Protein AF-A0A2H9MI45-F1 (afdb_monomer_lite)

Radius of gyration: 12.05 Å; chains: 1; bounding box: 24×31×28 Å

pLDDT: mean 97.07, std 3.23, range [79.94, 98.56]

Sequence (52 aa):
KEKGCITIGFAGFDGGTLKDVADECIVVKINNMQHSEDMHLLVGHLIALLLE

Secondary structure (DSSP, 8-state):
-TT----EEEEETT-HHHHHHSSEEEEE--S-HHHHHHHHHHHHHHHHHHH-

Foldseek 3Di:
DVVPDQFEAQEEDPRPPVCVPHPHYDYHNDPDPVVSVVVVVVVVVVVVVVVD

Structure (mmCIF, N/CA/C/O backbone):
data_AF-A0A2H9MI45-F1
#
_entry.id   AF-A0A2H9MI45-F1
#
loop_
_atom_site.group_PDB
_atom_site.id
_atom_site.type_symbol
_atom_site.label_atom_id
_atom_site.label_alt_id
_atom_site.label_comp_id
_atom_site.label_asym_id
_atom_site.label_entity_id
_atom_site.label_seq_id
_atom_site.pdbx_PDB_ins_code
_atom_site.Cartn_x
_atom_site.Cartn_y
_atom_site.Cartn_z
_atom_site.occupancy
_atom_site.B_iso_or_equiv
_atom_site.auth_seq_id
_atom_site.auth_comp_id
_atom_site.auth_asym_id
_atom_site.auth_atom_id
_atom_site.pdbx_PDB_model_num
ATOM 1 N N . LYS A 1 1 ? -8.069 -7.773 11.829 1.00 79.94 1 LYS A N 1
ATOM 2 C CA . LYS A 1 1 ? -9.539 -7.966 11.924 1.00 79.94 1 LYS A CA 1
ATOM 3 C C . LYS A 1 1 ? -10.061 -8.105 13.354 1.00 79.94 1 LYS A C 1
ATOM 5 O O . LYS A 1 1 ? -11.085 -7.513 13.647 1.00 79.94 1 LYS A O 1
ATOM 10 N N . GLU A 1 2 ? -9.365 -8.789 14.266 1.00 93.25 2 GLU A N 1
ATOM 11 C CA . GLU A 1 2 ? -9.817 -9.003 15.663 1.00 93.25 2 GLU A CA 1
ATOM 12 C C . GLU A 1 2 ? -10.177 -7.724 16.443 1.00 93.25 2 GLU A C 1
ATOM 14 O O . GLU A 1 2 ? -11.025 -7.756 17.325 1.00 93.25 2 GLU A O 1
ATOM 19 N N . LYS A 1 3 ? -9.567 -6.583 16.095 1.00 94.69 3 LYS A N 1
ATOM 20 C CA . LYS A 1 3 ? -9.845 -5.275 16.713 1.00 94.69 3 LYS A CA 1
ATOM 21 C C . LYS A 1 3 ? -11.009 -4.496 16.076 1.00 94.69 3 LYS A C 1
ATOM 23 O O . LYS A 1 3 ? -11.226 -3.350 16.445 1.00 94.69 3 LYS A O 1
ATOM 28 N N . GLY A 1 4 ? -11.716 -5.064 15.095 1.00 95.88 4 GLY A N 1
ATOM 29 C CA . GLY A 1 4 ? -12.840 -4.405 14.414 1.00 95.88 4 GLY A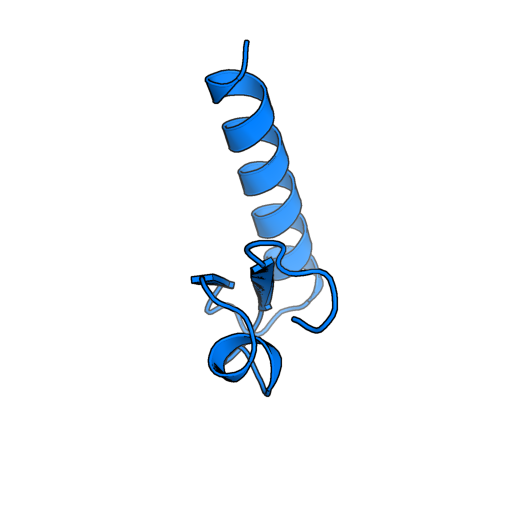 CA 1
ATOM 30 C C . GLY A 1 4 ? -12.467 -3.220 13.510 1.00 95.88 4 GLY A C 1
ATOM 31 O O . GLY A 1 4 ? -13.352 -2.502 13.060 1.00 95.88 4 GLY A O 1
ATOM 32 N N . CYS A 1 5 ? -11.177 -2.991 13.243 1.00 97.00 5 CYS A N 1
ATOM 33 C CA . CYS A 1 5 ? -10.722 -1.930 12.342 1.00 97.00 5 CYS A CA 1
ATOM 34 C C . CYS A 1 5 ? -10.867 -2.339 10.869 1.00 97.00 5 CYS A C 1
ATOM 36 O O . CYS A 1 5 ? -10.581 -3.491 10.530 1.00 97.00 5 CYS A O 1
ATOM 38 N N . ILE A 1 6 ? -11.203 -1.371 10.012 1.00 97.38 6 ILE A N 1
ATOM 39 C CA . ILE A 1 6 ? -11.080 -1.494 8.553 1.00 97.38 6 ILE A CA 1
ATOM 40 C C . ILE A 1 6 ? -9.592 -1.497 8.193 1.00 97.38 6 ILE A C 1
ATOM 42 O O . ILE A 1 6 ? -8.822 -0.683 8.707 1.00 97.38 6 ILE A O 1
ATOM 46 N N . THR A 1 7 ? -9.185 -2.416 7.324 1.00 97.44 7 THR A N 1
ATOM 47 C CA . THR A 1 7 ? -7.800 -2.557 6.867 1.00 97.44 7 THR A CA 1
ATOM 48 C C . THR A 1 7 ? -7.654 -2.169 5.400 1.00 97.44 7 THR A C 1
ATOM 50 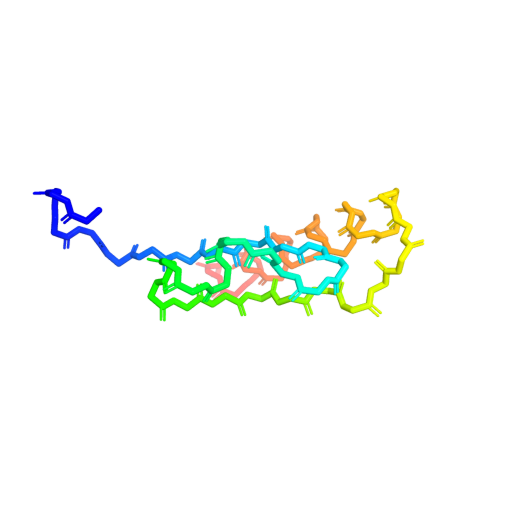O O . THR A 1 7 ? -8.367 -2.685 4.544 1.00 97.44 7 THR A O 1
ATOM 53 N N . ILE A 1 8 ? -6.700 -1.280 5.114 1.00 97.88 8 ILE A N 1
ATOM 54 C CA . ILE A 1 8 ? -6.315 -0.890 3.753 1.00 97.88 8 ILE A CA 1
ATOM 55 C C . ILE A 1 8 ? -4.871 -1.346 3.537 1.00 97.88 8 ILE A C 1
ATOM 57 O O . ILE A 1 8 ? -3.968 -0.901 4.244 1.00 97.88 8 ILE A O 1
ATOM 61 N N . GLY A 1 9 ? -4.658 -2.271 2.603 1.00 97.88 9 GLY A N 1
ATOM 62 C CA . GLY A 1 9 ? -3.341 -2.811 2.272 1.00 97.88 9 GLY A CA 1
ATOM 63 C C . GLY A 1 9 ? -2.718 -2.117 1.065 1.00 97.88 9 GLY A C 1
ATOM 64 O O . GLY A 1 9 ? -3.383 -1.933 0.046 1.00 97.88 9 GLY A O 1
ATOM 65 N N . PHE A 1 10 ? -1.428 -1.800 1.137 1.00 98.38 10 PHE A N 1
ATOM 66 C CA . PHE A 1 10 ? -0.634 -1.387 -0.022 1.00 98.38 10 PHE A CA 1
ATOM 67 C C . PHE A 1 10 ? 0.272 -2.544 -0.429 1.00 98.38 10 PHE A C 1
ATOM 69 O O . PHE A 1 10 ? 1.088 -3.009 0.366 1.00 98.38 10 PHE A O 1
ATOM 76 N N . ALA A 1 11 ? 0.096 -3.041 -1.651 1.00 98.25 11 ALA A N 1
ATOM 77 C CA . ALA A 1 11 ? 0.828 -4.196 -2.156 1.00 98.25 11 ALA A CA 1
ATOM 78 C C . ALA A 1 11 ? 1.457 -3.898 -3.523 1.00 98.25 11 ALA A C 1
ATOM 80 O O . ALA A 1 11 ? 0.964 -3.057 -4.275 1.00 98.25 11 ALA A O 1
ATOM 81 N N . GLY A 1 12 ? 2.566 -4.567 -3.831 1.00 97.88 12 GLY A N 1
ATOM 82 C CA . GLY A 1 12 ? 3.194 -4.568 -5.157 1.00 97.88 12 GLY A CA 1
ATOM 83 C C . GLY A 1 12 ? 2.905 -5.864 -5.917 1.00 97.88 12 GLY A C 1
ATOM 84 O O . GLY A 1 12 ? 2.207 -6.744 -5.407 1.00 97.88 12 GLY A O 1
ATOM 85 N N . PHE A 1 13 ? 3.502 -6.020 -7.101 1.00 97.50 13 PHE A N 1
ATOM 86 C CA . PHE A 1 13 ? 3.445 -7.252 -7.898 1.00 97.50 13 PHE A CA 1
ATOM 87 C C . PHE A 1 13 ? 2.000 -7.698 -8.196 1.00 97.50 13 PHE A C 1
ATOM 89 O O . PHE A 1 13 ? 1.243 -6.978 -8.848 1.00 97.50 13 PHE A O 1
ATOM 96 N N . ASP A 1 14 ? 1.621 -8.895 -7.750 1.00 97.62 14 ASP A N 1
ATOM 97 C CA . ASP A 1 14 ? 0.294 -9.493 -7.896 1.00 97.62 14 ASP A CA 1
ATOM 98 C C . ASP A 1 14 ? -0.605 -9.289 -6.661 1.00 97.62 14 ASP A C 1
ATOM 100 O O . ASP A 1 14 ? -1.766 -9.710 -6.661 1.00 97.62 14 ASP A O 1
ATOM 104 N N . GLY A 1 15 ? -0.089 -8.611 -5.631 1.00 97.56 15 GLY A N 1
ATOM 105 C CA . GLY A 1 15 ? -0.776 -8.337 -4.373 1.00 97.56 15 GLY A CA 1
ATOM 106 C C . GLY A 1 15 ? -0.585 -9.402 -3.290 1.00 97.56 15 GLY A C 1
ATOM 107 O O . GLY A 1 15 ? -0.876 -9.122 -2.123 1.00 97.56 15 GLY A O 1
ATOM 108 N N . GLY A 1 16 ? -0.077 -10.588 -3.647 1.00 97.69 16 GLY A N 1
ATOM 109 C CA . GLY A 1 16 ? 0.121 -11.722 -2.742 1.00 97.69 16 GLY A CA 1
ATOM 110 C C . GLY A 1 16 ? -1.078 -12.011 -1.830 1.00 97.69 16 GLY A C 1
ATOM 111 O O . GLY A 1 16 ? -2.225 -11.703 -2.144 1.00 97.69 16 GLY A O 1
ATOM 112 N N . THR A 1 17 ? -0.800 -12.562 -0.649 1.00 98.25 17 THR A N 1
ATOM 113 C CA . THR A 1 17 ? -1.827 -12.840 0.367 1.00 98.25 17 THR A CA 1
ATOM 114 C C . THR A 1 17 ? -2.513 -11.570 0.878 1.00 98.25 17 THR A C 1
ATOM 116 O O . THR A 1 17 ? -3.668 -11.625 1.290 1.00 98.25 17 THR A O 1
ATOM 119 N N . LEU A 1 18 ? -1.824 -10.419 0.864 1.00 97.75 18 LEU A N 1
ATOM 120 C CA . LEU A 1 18 ? -2.343 -9.169 1.432 1.00 97.75 18 LEU A CA 1
ATOM 121 C C . LEU A 1 18 ? -3.622 -8.702 0.724 1.00 97.75 18 LEU A C 1
ATOM 123 O O . LEU A 1 18 ? -4.566 -8.285 1.393 1.00 97.75 18 LEU A O 1
ATOM 127 N N . LYS A 1 19 ? -3.665 -8.844 -0.605 1.00 97.81 19 LYS A N 1
ATOM 128 C CA . LYS A 1 19 ? -4.837 -8.571 -1.448 1.00 97.81 19 LYS A CA 1
ATOM 129 C C . LYS A 1 19 ? -6.098 -9.293 -0.969 1.00 97.81 19 LYS A C 1
ATOM 131 O O . LYS A 1 19 ? -7.181 -8.730 -1.072 1.00 97.81 19 LYS A O 1
ATOM 136 N N . ASP A 1 20 ? -5.959 -10.530 -0.499 1.00 97.75 20 ASP A N 1
ATOM 137 C CA . ASP A 1 20 ? -7.103 -11.384 -0.168 1.00 97.75 20 ASP A CA 1
ATOM 138 C C . ASP A 1 20 ? -7.558 -11.216 1.294 1.00 97.75 20 ASP A C 1
ATOM 140 O O . ASP A 1 20 ? -8.691 -11.557 1.634 1.00 97.75 20 ASP A O 1
ATOM 144 N N . VAL A 1 21 ? -6.682 -10.713 2.177 1.00 97.06 21 VAL A N 1
ATOM 145 C CA . VAL A 1 21 ? -6.963 -10.597 3.623 1.00 97.06 21 VAL A CA 1
ATOM 146 C C . VAL A 1 21 ? -7.303 -9.181 4.086 1.00 97.06 21 VAL A C 1
ATOM 148 O O . VAL A 1 21 ? -7.972 -9.041 5.117 1.00 97.06 21 VAL A O 1
ATOM 151 N N . ALA A 1 22 ? -6.842 -8.148 3.374 1.00 97.75 22 ALA A N 1
ATOM 152 C CA . ALA A 1 22 ? -7.224 -6.762 3.636 1.00 97.75 22 ALA A CA 1
ATOM 153 C C . ALA A 1 22 ? -8.680 -6.513 3.210 1.00 97.75 22 ALA A C 1
ATOM 155 O O . ALA A 1 22 ? -9.201 -7.204 2.339 1.00 97.75 22 ALA A O 1
ATOM 156 N N . ASP A 1 23 ? -9.349 -5.542 3.832 1.00 98.06 23 ASP A N 1
ATOM 157 C CA . ASP A 1 23 ? -10.719 -5.182 3.439 1.00 98.06 23 ASP A CA 1
ATOM 158 C C . ASP A 1 23 ? -10.719 -4.416 2.111 1.00 98.06 23 ASP A C 1
ATOM 160 O O . ASP A 1 23 ? -11.550 -4.679 1.252 1.00 98.06 23 ASP A O 1
ATOM 164 N N . GLU A 1 24 ? -9.727 -3.546 1.919 1.00 97.69 24 GLU A N 1
ATOM 165 C CA . GLU A 1 24 ? -9.405 -2.916 0.638 1.00 97.69 24 GLU A CA 1
ATOM 166 C C . GLU A 1 24 ? -7.904 -3.059 0.362 1.00 97.69 24 GLU A C 1
ATOM 168 O O . GLU A 1 24 ? -7.083 -2.982 1.281 1.00 97.69 24 GLU A O 1
ATOM 173 N N . CYS A 1 25 ? -7.507 -3.245 -0.899 1.00 98.06 25 CYS A N 1
ATOM 174 C CA . CYS A 1 25 ? -6.091 -3.364 -1.248 1.00 98.06 25 CYS A CA 1
ATOM 175 C C . CYS A 1 25 ? -5.733 -2.634 -2.543 1.00 98.06 25 CYS A C 1
ATOM 177 O O . CYS A 1 25 ? -6.252 -2.931 -3.620 1.00 98.06 25 CYS A O 1
ATOM 179 N N . ILE A 1 26 ? -4.780 -1.707 -2.441 1.00 98.25 26 ILE A N 1
ATOM 180 C CA . ILE A 1 26 ? -4.181 -1.024 -3.584 1.00 98.25 26 ILE A CA 1
ATOM 181 C C . ILE A 1 26 ? -2.993 -1.859 -4.056 1.00 98.25 26 ILE A C 1
ATOM 183 O O . ILE A 1 26 ? -1.936 -1.876 -3.422 1.00 98.25 26 ILE A O 1
ATOM 187 N N . VAL A 1 27 ? -3.175 -2.551 -5.181 1.00 98.38 27 VAL A N 1
ATOM 188 C CA . VAL A 1 27 ? -2.134 -3.381 -5.798 1.00 98.38 27 VAL A CA 1
ATOM 189 C C . VAL A 1 27 ? -1.447 -2.608 -6.922 1.00 98.38 27 VAL A C 1
ATOM 191 O O . VAL A 1 27 ? -2.011 -2.413 -8.002 1.00 98.38 27 VAL A O 1
ATOM 194 N N . VAL A 1 28 ? -0.201 -2.2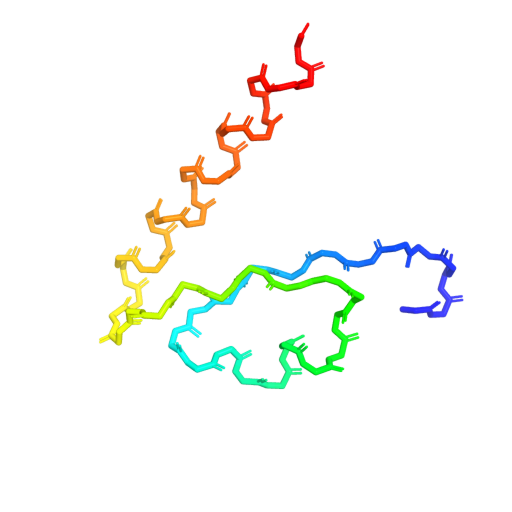02 -6.689 1.00 98.19 28 VAL A N 1
ATOM 195 C CA . VAL A 1 28 ? 0.680 -1.620 -7.706 1.00 98.19 28 VAL A CA 1
ATOM 196 C C . VAL A 1 28 ? 1.227 -2.752 -8.573 1.00 98.19 28 VAL A C 1
ATOM 198 O O . VAL A 1 28 ? 2.164 -3.447 -8.185 1.00 98.19 28 VAL A O 1
ATOM 201 N N . LYS A 1 29 ? 0.645 -2.936 -9.763 1.00 96.50 29 LYS A N 1
ATOM 202 C CA . LYS A 1 29 ? 0.994 -4.000 -10.726 1.00 96.50 29 LYS A CA 1
ATOM 203 C C . LYS A 1 29 ? 2.320 -3.737 -11.451 1.00 96.50 29 LYS A C 1
ATOM 205 O O . LYS A 1 29 ? 2.367 -3.649 -12.676 1.00 96.50 29 LYS A O 1
ATOM 210 N N . ILE A 1 30 ? 3.397 -3.583 -10.689 1.00 97.00 30 ILE A N 1
ATOM 211 C CA . ILE A 1 30 ? 4.760 -3.382 -11.178 1.00 97.00 30 ILE A CA 1
ATOM 212 C C . ILE A 1 30 ? 5.639 -4.470 -10.557 1.00 97.00 30 ILE A C 1
ATOM 214 O O . ILE A 1 30 ? 5.642 -4.659 -9.345 1.00 97.00 30 ILE A O 1
ATOM 218 N N . ASN A 1 31 ? 6.379 -5.199 -11.395 1.00 97.06 31 ASN A N 1
ATOM 219 C CA . ASN A 1 31 ? 7.298 -6.260 -10.967 1.00 97.06 31 ASN A CA 1
ATOM 220 C C . ASN A 1 31 ? 8.687 -5.680 -10.642 1.00 97.06 31 ASN A C 1
ATOM 222 O O . ASN A 1 31 ? 9.690 -6.033 -11.261 1.00 97.06 31 ASN A O 1
ATOM 226 N N . ASN A 1 32 ? 8.717 -4.696 -9.745 1.00 98.19 32 ASN A N 1
ATOM 227 C CA . ASN A 1 32 ? 9.925 -4.024 -9.279 1.00 98.19 32 ASN A CA 1
ATOM 228 C C . ASN A 1 32 ? 9.640 -3.419 -7.897 1.00 98.19 32 ASN A C 1
ATOM 230 O O . ASN A 1 32 ? 8.759 -2.570 -7.777 1.00 98.19 32 ASN A O 1
ATOM 234 N N . MET A 1 33 ? 10.383 -3.862 -6.878 1.00 97.25 33 MET A N 1
ATOM 235 C CA . MET A 1 33 ? 10.181 -3.433 -5.488 1.00 97.25 33 MET A CA 1
ATOM 236 C C . M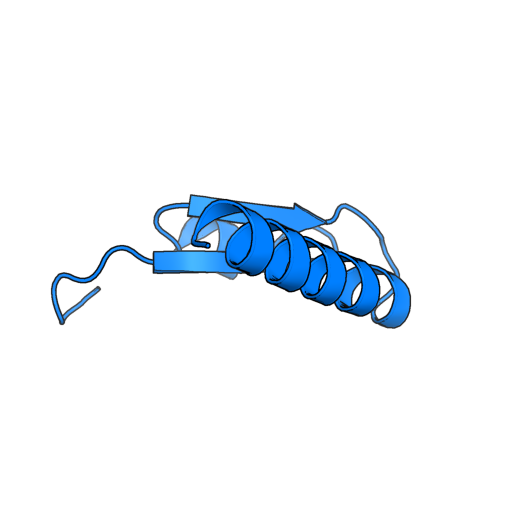ET A 1 33 ? 10.289 -1.914 -5.339 1.00 97.25 33 MET A C 1
ATOM 238 O O . MET A 1 33 ? 9.389 -1.298 -4.784 1.00 97.25 33 MET A O 1
ATOM 242 N N . GLN A 1 34 ? 11.355 -1.317 -5.878 1.00 98.56 34 GLN A N 1
ATOM 243 C CA . GLN A 1 34 ? 11.658 0.104 -5.711 1.00 98.56 34 GLN A CA 1
ATOM 244 C C . GLN A 1 34 ? 10.543 0.976 -6.295 1.00 98.56 34 GLN A C 1
ATOM 246 O O . GLN A 1 34 ? 10.041 1.878 -5.637 1.00 98.56 34 GLN A O 1
ATOM 251 N N . HIS A 1 35 ? 10.075 0.649 -7.501 1.00 98.44 35 HIS A N 1
ATOM 252 C CA . HIS A 1 35 ? 8.968 1.377 -8.121 1.00 98.44 35 HIS A CA 1
ATOM 253 C C . HIS A 1 35 ? 7.642 1.165 -7.377 1.00 98.44 35 HIS A C 1
ATOM 255 O O . HIS A 1 35 ? 6.828 2.082 -7.304 1.00 98.44 35 HIS A O 1
ATOM 261 N N . SER A 1 36 ? 7.384 -0.037 -6.849 1.00 98.25 36 SER A N 1
ATOM 262 C CA . SER A 1 36 ? 6.193 -0.274 -6.026 1.00 98.25 36 SER A CA 1
ATOM 263 C C . SER A 1 36 ? 6.213 0.562 -4.746 1.00 98.25 36 SER A C 1
ATOM 265 O O . SER A 1 36 ? 5.188 1.151 -4.412 1.00 98.25 36 SER A O 1
ATOM 267 N N . GLU A 1 37 ? 7.363 0.661 -4.078 1.00 98.31 37 GLU A N 1
ATOM 268 C CA . GLU A 1 37 ? 7.542 1.482 -2.875 1.00 98.31 37 GLU A CA 1
ATOM 269 C C . GLU A 1 37 ? 7.363 2.978 -3.170 1.00 98.31 37 GLU A C 1
ATOM 271 O O . GLU A 1 37 ? 6.625 3.653 -2.450 1.00 98.31 37 GLU A O 1
ATOM 276 N N . ASP A 1 38 ? 7.932 3.482 -4.269 1.00 98.56 38 ASP A N 1
ATOM 277 C CA . ASP A 1 38 ? 7.736 4.873 -4.704 1.00 98.56 38 ASP A CA 1
ATOM 278 C C . ASP A 1 38 ? 6.249 5.189 -4.942 1.00 98.56 38 ASP A C 1
ATOM 280 O O . ASP A 1 38 ? 5.738 6.234 -4.528 1.00 98.56 38 ASP A O 1
ATOM 284 N N . MET A 1 39 ? 5.512 4.261 -5.561 1.00 98.50 39 MET A N 1
ATOM 285 C CA . MET A 1 39 ? 4.069 4.403 -5.765 1.00 98.50 39 MET A CA 1
ATOM 286 C C . MET A 1 39 ? 3.284 4.367 -4.450 1.00 98.50 39 MET A C 1
ATOM 288 O O . MET A 1 39 ? 2.305 5.101 -4.308 1.00 98.50 39 MET A O 1
ATOM 292 N N . HIS A 1 40 ? 3.688 3.546 -3.477 1.00 98.56 40 HIS A N 1
ATOM 293 C CA . HIS A 1 40 ? 3.064 3.537 -2.150 1.00 98.56 40 HIS A CA 1
ATOM 294 C C . HIS A 1 40 ? 3.289 4.860 -1.416 1.00 98.56 40 HIS A C 1
ATOM 296 O O . HIS A 1 40 ? 2.353 5.378 -0.806 1.00 98.56 40 HIS A O 1
ATOM 302 N N . LEU A 1 41 ? 4.486 5.445 -1.522 1.00 98.56 41 LEU A N 1
ATOM 303 C CA . LEU A 1 41 ? 4.785 6.755 -0.944 1.00 98.56 41 LEU A CA 1
ATOM 304 C C . LEU A 1 41 ? 3.938 7.860 -1.591 1.00 98.56 41 LEU A C 1
ATOM 306 O O . LEU A 1 41 ? 3.348 8.677 -0.883 1.00 98.56 41 LEU A O 1
ATOM 310 N N . LEU A 1 42 ? 3.799 7.843 -2.922 1.00 98.44 42 LEU A N 1
ATOM 311 C CA . LEU A 1 42 ? 2.906 8.748 -3.650 1.00 98.44 42 LEU A CA 1
ATOM 312 C C . LEU 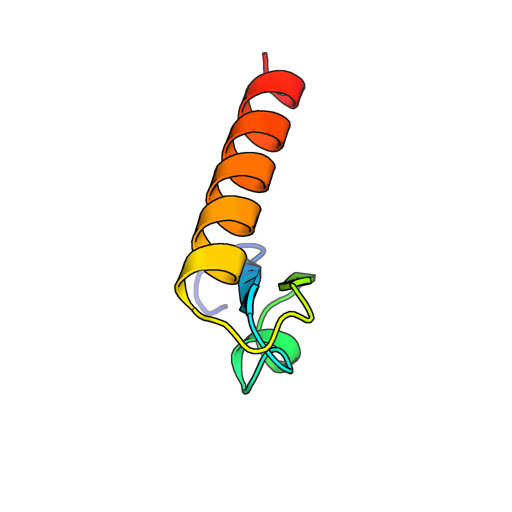A 1 42 ? 1.456 8.634 -3.160 1.00 98.44 42 LEU A C 1
ATOM 314 O O . LEU A 1 42 ? 0.818 9.651 -2.896 1.00 98.44 42 LEU A O 1
ATOM 318 N N . VAL A 1 43 ? 0.935 7.413 -3.004 1.00 98.19 43 VAL A N 1
ATOM 319 C CA . VAL A 1 43 ? -0.412 7.181 -2.454 1.00 98.19 43 VAL A CA 1
ATOM 320 C C . VAL A 1 43 ? -0.531 7.752 -1.039 1.00 98.19 43 VAL A C 1
ATOM 322 O O . VAL A 1 43 ? -1.520 8.418 -0.741 1.00 98.19 43 VAL A O 1
ATOM 325 N N . GLY A 1 44 ? 0.482 7.563 -0.190 1.00 97.75 44 GLY A N 1
ATOM 326 C CA . GLY A 1 44 ? 0.533 8.169 1.142 1.00 97.75 44 GLY A CA 1
ATOM 327 C C . GLY A 1 44 ? 0.444 9.698 1.100 1.00 97.75 44 GLY A C 1
ATOM 328 O O . GLY A 1 44 ? -0.336 10.287 1.847 1.00 97.75 44 GLY A O 1
ATOM 329 N N . HIS A 1 45 ? 1.171 10.340 0.182 1.00 98.50 45 HIS A N 1
ATOM 330 C CA . HIS A 1 45 ? 1.093 11.788 -0.026 1.00 98.50 45 HIS A CA 1
ATOM 331 C C . HIS A 1 45 ? -0.281 12.248 -0.527 1.00 98.50 45 HIS A C 1
ATOM 333 O O . HIS A 1 45 ? -0.781 13.266 -0.057 1.00 98.50 45 HIS A O 1
ATOM 339 N N . LEU A 1 46 ? -0.920 11.502 -1.433 1.00 98.25 46 LEU A N 1
ATOM 340 C CA . LEU A 1 46 ? -2.274 11.814 -1.902 1.00 98.25 46 LEU A CA 1
ATOM 341 C C . LEU A 1 46 ? -3.307 11.703 -0.778 1.00 98.25 46 LEU A C 1
ATOM 343 O O . LEU A 1 46 ? -4.185 12.552 -0.676 1.00 98.25 46 LEU A O 1
ATOM 347 N N . ILE A 1 47 ? -3.195 10.683 0.076 1.00 97.75 47 ILE A N 1
ATOM 348 C CA . ILE A 1 47 ? -4.071 10.534 1.244 1.00 97.75 47 ILE A CA 1
ATOM 349 C C . ILE A 1 47 ? -3.884 11.715 2.195 1.00 97.75 47 ILE A C 1
ATOM 351 O O . ILE A 1 47 ? -4.877 12.296 2.616 1.00 97.75 47 ILE A O 1
ATOM 355 N N . ALA A 1 48 ? -2.640 12.095 2.503 1.00 97.75 48 ALA A N 1
ATOM 356 C CA . ALA A 1 48 ? -2.364 13.251 3.354 1.00 97.75 48 ALA A CA 1
ATOM 357 C C . ALA A 1 48 ? -2.980 14.536 2.776 1.00 97.75 48 ALA A C 1
ATOM 359 O O . ALA A 1 48 ? -3.702 15.226 3.485 1.00 97.75 48 ALA A O 1
ATOM 360 N N . LEU A 1 49 ? -2.793 14.786 1.475 1.00 98.38 49 LEU A N 1
ATOM 361 C CA . LEU A 1 49 ? -3.366 15.941 0.776 1.00 98.38 49 LEU A CA 1
ATOM 362 C C . LEU A 1 49 ? -4.901 15.983 0.829 1.00 98.38 49 LEU A C 1
ATOM 364 O O . LEU A 1 49 ? -5.475 17.061 0.876 1.00 98.38 49 LEU A O 1
ATOM 368 N N . LEU A 1 50 ? -5.573 14.830 0.770 1.00 97.75 50 LEU A N 1
ATOM 369 C CA . LEU A 1 50 ? -7.039 14.751 0.809 1.00 97.75 50 LEU A CA 1
ATOM 370 C C . LEU A 1 50 ? -7.627 14.882 2.222 1.00 97.75 50 LEU A C 1
ATOM 372 O O . LEU A 1 50 ? -8.837 15.061 2.353 1.00 97.75 50 LEU A O 1
ATOM 376 N N . LEU A 1 51 ? -6.807 14.700 3.260 1.00 96.31 51 LEU A N 1
ATOM 377 C CA . LEU A 1 51 ? -7.222 14.788 4.663 1.00 96.31 51 LEU A CA 1
ATOM 378 C C . LEU A 1 51 ? -6.988 16.178 5.274 1.00 96.31 51 LEU A C 1
ATOM 380 O O . LEU A 1 51 ? -7.529 16.446 6.349 1.00 96.31 51 LEU A O 1
ATOM 384 N N . GLU A 1 52 ? -6.184 17.017 4.619 1.00 83.50 52 GLU A N 1
ATOM 385 C CA . GLU A 1 52 ? -6.041 18.455 4.901 1.00 83.50 52 GLU A CA 1
ATOM 386 C C . GLU A 1 52 ? -7.237 19.260 4.364 1.00 83.50 52 GLU A C 1
ATOM 388 O O . GLU A 1 52 ? -7.642 20.219 5.063 1.00 83.50 52 GLU A O 1
#

=== Feature glossary ===
Reading guide. The protein is described through the following features:

Foldseek 3Di. A 3Di character summarizes, for each residue, the relative orientation of the Cα frame of its nearest spatial neighbor. Because it encodes fold topology rather than chemistry, 3Di alignments detect remote structural similarity that sequence alignment misses.

Contact-map, Ramachandran, and PAE plots. Plot images: a contact map (which residues are close in 3D, as an N×N binary image), a Ramachandran scatter (backbone torsion angles, revealing secondary-structure composition at a glance), and — for AlphaFold structures — a PAE heatmap (pairwise prediction confidence).

Radius of gyration, Cα contacts, bounding box. Radius of gyration (Rg) is the root-mean-square distance of Cα atoms from their centroid — a single number for overall size and compactness. A globular domain of N residues has Rg ≈ 2.2·N^0.38 Å; an extended or disordered chain has a much larger Rg. The Cα contact count is the number of residue pairs whose Cα atoms are within 8 Å and are more than four positions apart in sequence — a standard proxy for tertiary packing density. The bounding box is the smallest axis-aligned box enclosing all Cα atoms.

Secondary structure (8-state, DSSP). Eight-state secondary structure (DSSP): H is the canonical α-helix, G the tighter 3₁₀-helix, I the wider π-helix; E/B are β-structure, T and S are turns and bends, and '-' is everything else. DSSP derives these from the pattern of main-chain N–H···O=C hydrogen bonds, not from the sequence.

B-factor. B-factor (Debye–Waller factor) reflects atomic displacement in the crystal lattice. It is an experimental observable (units Å²), not a prediction; low values mean the atom is pinned down, high values mean it moves or is heterogeneous across the crystal.

pLDDT. pLDDT is the predicted lDDT-Cα score: AlphaFold's confidence that the local environment of each residue (all inter-atomic distances within 15 Å) is correctly placed. It is a per-residue number between 0 and 100, with higher meaning more reliable.

Nearest PDB structures. Nearest PDB neighbors are the top structural matches found by Foldseek when searching this structure against the entire Protein Data Bank. Each hit reports a TM-score (0 to 1; >0.5 almost always implies the same fold) and an E-value. These are *structural* homologs — they may share no detectable sequence similarity.

Solvent-accessible surface area. Accessible surface area quantifies burial. A residue with SASA near zero is packed into the hydrophobic core; one with SASA >100 Å² sits on the surface. Computed here via the Shrake–Rupley numerical algorithm with a 1.4 Å probe.

Rendered structure images. Structure images are PyMOL renders from six orthogonal camera directions. Cartoon representation draws helices as coils and strands as arrows; sticks shows the backbone as bonds; surface shows the solvent-excluded envelope. Rainbow coloring maps sequence position to hue (blue→red, N→C); chain coloring assigns a distinct color per polypeptide.

Backbon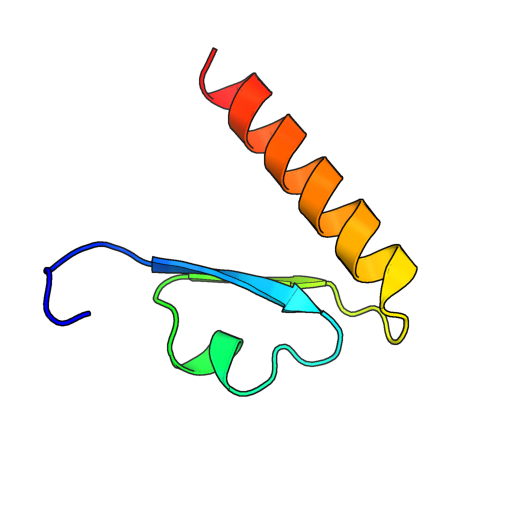e torsions (φ/ψ). φ (phi) and ψ (psi) are the two rotatable backbone dihedrals per residue: φ is the C(i-1)–N–Cα–C torsion, ψ is the N–Cα–C–N(i+1) torsion, both in degrees on (−180°, 180°]. α-helical residues cluster near (−60°, −45°); β-strand residues near (−120°, +130°). A Ramachandran plot is simply a scatter of (φ, ψ) for every residue.

Predicted aligned error. Predicted Aligned Error (PAE) is an AlphaFold confidence matrix: entry (i, j) is the expected error in the position of residue j, in ångströms, when the prediction is superimposed on the true structure at residue i. Low PAE within a block of residues means that block is internally rigid and well-predicted; high PAE between two blocks means their relative placement is uncertain even if each block individually is confident.

mmCIF coordinates. Structure coordinates are given as an mmCIF _atom_site loop: one row per atom with element, residue name, chain id, sequence number, and x/y/z position in Å. Only the four main-chain atoms per residue are included here; side chains are omitted to keep the record compact.

InterPro / GO / CATH / organism. Database cross-references. InterPro integrates a dozen domain/family signature databases into unified entries with residue-range hits. GO terms attach function/process/location labels with evidence codes. CATH codes position the fold in a four-level structural taxonomy. Organism is the NCBI-taxonomy species name.

Secondary structure (3-state, P-SEA). SS3 is a coarse helix/strand/coil call (letters a/b/c) made by the P-SEA algorithm from inter-Cα distances and dihedrals. It is less detailed than DSSP but needs only Cα positions.

Sequence. Sequence gives the chain of amino acids in standard one-letter code (A=alanine, C=cysteine, …, Y=tyrosine), read N→C. It is the only feature that is directly encoded by the gene; all structural features are derived from the folded form of this sequence.